Protein AF-A0AAD1WE97-F1 (afdb_monomer_lite)

Organism: Pelobates cultripes (NCBI:txid61616)

Structure (mmCIF, N/CA/C/O backbone):
data_AF-A0AAD1WE97-F1
#
_entry.id   AF-A0AAD1WE97-F1
#
loop_
_atom_site.group_PDB
_atom_site.id
_atom_site.type_symbol
_atom_site.label_atom_id
_atom_site.label_alt_id
_atom_site.label_comp_id
_atom_site.label_asym_id
_atom_site.label_entity_id
_atom_site.label_seq_id
_atom_site.pdbx_PDB_ins_code
_atom_site.Cartn_x
_atom_site.Cartn_y
_atom_site.Cartn_z
_atom_site.occupancy
_atom_site.B_iso_or_equiv
_atom_site.auth_seq_id
_atom_site.auth_comp_id
_atom_site.auth_asym_id
_atom_site.auth_atom_id
_atom_site.pdbx_PDB_model_num
ATOM 1 N N . MET A 1 1 ? -65.352 29.996 22.014 1.00 43.66 1 MET A N 1
ATOM 2 C CA . MET A 1 1 ? -65.719 28.773 22.752 1.00 43.66 1 MET A CA 1
ATOM 3 C C . MET A 1 1 ? -65.104 28.941 24.131 1.00 43.66 1 MET A C 1
ATOM 5 O O . MET A 1 1 ? -63.923 28.679 24.278 1.00 43.66 1 MET A O 1
ATOM 9 N N . SER A 1 2 ? -65.677 29.782 24.990 1.00 39.38 2 SER A N 1
ATOM 10 C CA . SER A 1 2 ? -66.960 29.628 25.704 1.00 39.38 2 SER A CA 1
ATOM 11 C C . SER A 1 2 ? -66.894 28.546 26.770 1.00 39.38 2 SER A C 1
ATOM 13 O O . SER A 1 2 ? -66.614 27.400 26.440 1.00 39.38 2 SER A O 1
ATOM 15 N N . ASP A 1 3 ? -67.242 28.999 27.976 1.00 40.69 3 ASP A N 1
ATOM 16 C CA . ASP A 1 3 ? -67.778 28.274 29.128 1.00 40.69 3 ASP A CA 1
ATOM 17 C C . ASP A 1 3 ? -66.813 27.302 29.822 1.00 40.69 3 ASP A C 1
ATOM 19 O O . ASP A 1 3 ? -66.206 26.441 29.205 1.00 40.69 3 ASP A O 1
ATOM 23 N N . GLY A 1 4 ? -66.556 27.411 31.124 1.00 45.88 4 GLY 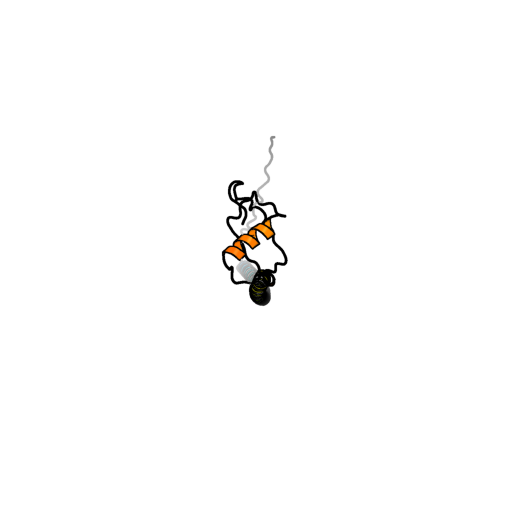A N 1
ATOM 24 C CA . GLY A 1 4 ? -67.475 27.798 32.192 1.00 45.88 4 GLY A CA 1
ATOM 25 C C . GLY A 1 4 ? -67.746 26.560 33.048 1.00 45.88 4 GLY A C 1
ATOM 26 O O . GLY A 1 4 ? -67.881 25.475 32.493 1.00 45.88 4 GLY A O 1
ATOM 27 N N . LEU A 1 5 ? -67.870 26.768 34.367 1.00 45.91 5 LEU A N 1
ATOM 28 C CA . LEU A 1 5 ? -68.197 25.789 35.425 1.00 45.91 5 LEU A CA 1
ATOM 29 C C . LEU A 1 5 ? -66.992 24.982 35.941 1.00 45.91 5 LEU A C 1
ATOM 31 O O . LEU A 1 5 ? -66.163 24.519 35.174 1.00 45.91 5 LEU A O 1
ATOM 35 N N . SER A 1 6 ? -66.836 24.735 37.234 1.00 47.88 6 SER A N 1
ATOM 36 C CA . SER A 1 6 ? -67.571 25.170 38.421 1.00 47.88 6 SER A CA 1
ATOM 37 C C . SER A 1 6 ? -66.743 24.767 39.635 1.00 47.88 6 SER A C 1
ATOM 39 O O . SER A 1 6 ? -65.969 23.812 39.582 1.00 47.88 6 SER A O 1
ATOM 41 N N . ASP A 1 7 ? -66.980 25.482 40.724 1.00 50.06 7 ASP A N 1
ATOM 42 C CA . ASP A 1 7 ? -66.733 25.079 42.101 1.00 50.06 7 ASP A CA 1
ATOM 43 C C . ASP A 1 7 ? -66.796 23.564 42.342 1.00 50.06 7 ASP A C 1
ATOM 45 O O . ASP A 1 7 ? -67.776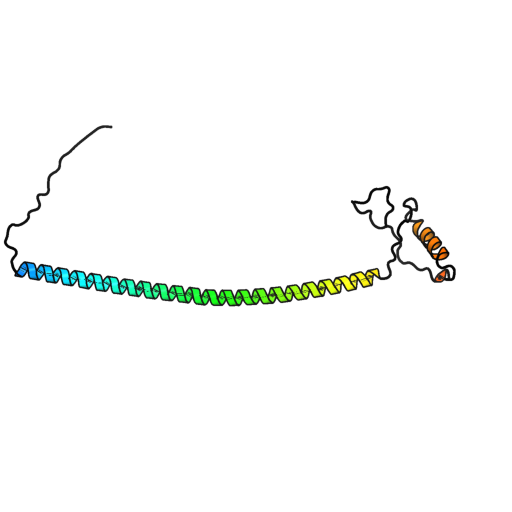 22.912 41.977 1.00 50.06 7 ASP A O 1
ATOM 49 N N . GLN A 1 8 ? -65.795 23.037 43.052 1.00 49.53 8 GLN A N 1
ATOM 50 C CA . GLN A 1 8 ? -66.017 21.986 44.041 1.00 49.53 8 GLN A CA 1
ATOM 51 C C . GLN A 1 8 ? -64.919 22.007 45.114 1.00 49.53 8 GLN A C 1
ATOM 53 O O . GLN A 1 8 ? -63.798 21.542 44.933 1.00 49.53 8 GLN A O 1
ATOM 58 N N . GLU A 1 9 ? -65.291 22.639 46.228 1.00 42.34 9 GLU A N 1
ATOM 59 C CA . GLU A 1 9 ? -65.124 22.147 47.597 1.00 42.34 9 GLU A CA 1
ATOM 60 C C . GLU A 1 9 ? -63.768 21.541 47.990 1.00 42.34 9 GLU A C 1
ATOM 62 O O . GLU A 1 9 ? -63.526 20.339 47.938 1.00 42.34 9 GLU A O 1
ATOM 67 N N . SER A 1 10 ? -62.928 22.408 48.555 1.00 47.22 10 SER A N 1
ATOM 68 C CA . SER A 1 10 ? -62.461 22.314 49.944 1.00 47.22 10 SER A CA 1
ATOM 69 C C . SER A 1 10 ? -62.715 20.974 50.656 1.00 47.22 10 SER A C 1
ATOM 71 O O . SER A 1 10 ? -63.585 20.869 51.524 1.00 47.22 10 SER A O 1
ATOM 73 N N . ALA A 1 11 ? -61.873 19.973 50.393 1.00 42.75 11 ALA A N 1
ATOM 74 C CA . ALA A 1 11 ? -61.662 18.869 51.322 1.00 42.75 11 ALA A CA 1
ATOM 75 C C . ALA A 1 11 ? -60.919 19.414 52.553 1.00 42.75 11 ALA A C 1
ATOM 77 O O . ALA A 1 11 ? -59.693 19.386 52.649 1.00 42.75 11 ALA A O 1
ATOM 78 N N . SER A 1 12 ? -61.703 19.988 53.466 1.00 42.28 12 SER A N 1
ATOM 79 C CA . SER A 1 12 ? -61.302 20.427 54.796 1.00 42.28 12 SER A CA 1
ATOM 80 C C . SER A 1 12 ? -60.527 19.306 55.486 1.00 42.28 12 SER A C 1
ATOM 82 O O . SER A 1 12 ? -61.070 18.251 55.828 1.00 42.28 12 SER A O 1
ATOM 84 N N . SER A 1 13 ? -59.225 19.538 55.635 1.00 43.53 13 SER A N 1
ATOM 85 C CA . SER A 1 13 ? -58.317 18.683 56.377 1.00 43.53 13 SER A CA 1
ATOM 86 C C . SER A 1 13 ? -58.789 18.599 57.826 1.00 43.53 13 SER A C 1
ATOM 88 O O . SER A 1 13 ? -58.697 19.564 58.586 1.00 43.53 13 SER A O 1
ATOM 90 N N . LYS A 1 14 ? -59.313 17.432 58.206 1.00 48.09 14 LYS A N 1
ATOM 91 C CA . LYS A 1 14 ? -59.602 17.069 59.594 1.00 48.09 14 LYS A CA 1
ATOM 92 C C . LYS A 1 14 ? -58.280 16.911 60.350 1.00 48.09 14 LYS A C 1
ATOM 94 O O . LYS A 1 14 ? -57.833 15.793 60.595 1.00 48.09 14 LYS A O 1
ATOM 99 N N . TYR A 1 15 ? -57.652 18.019 60.729 1.00 51.47 15 TYR A N 1
ATOM 100 C CA . TYR A 1 15 ? -56.624 17.991 61.762 1.00 51.47 15 TYR A CA 1
ATOM 101 C C . TYR A 1 15 ? -57.330 17.788 63.103 1.00 51.47 15 TYR A C 1
ATOM 103 O O . TYR A 1 15 ? -57.932 18.691 63.671 1.00 51.47 15 TYR A O 1
ATOM 111 N N . SER A 1 16 ? -57.331 16.533 63.544 1.00 49.00 16 SER A N 1
ATOM 112 C CA . SER A 1 16 ? -57.722 16.115 64.885 1.00 49.00 16 SER A CA 1
ATOM 113 C C . SER A 1 16 ? -56.889 16.889 65.915 1.00 49.00 16 SER A C 1
ATOM 115 O O . SER A 1 16 ? -55.709 16.594 66.079 1.00 49.00 16 SER A O 1
ATOM 117 N N . ASP A 1 17 ? -57.516 17.821 66.633 1.00 54.28 17 ASP A N 1
ATOM 118 C CA . ASP A 1 17 ? -56.940 18.646 67.714 1.00 54.28 17 ASP A CA 1
ATOM 119 C C . ASP A 1 17 ? -56.726 17.851 69.028 1.00 54.28 17 ASP A C 1
ATOM 121 O O . ASP A 1 17 ? -56.774 18.371 70.141 1.00 54.28 17 ASP A O 1
ATOM 125 N N . ALA A 1 18 ? -56.548 16.531 68.909 1.00 59.97 18 ALA A N 1
ATOM 126 C CA . ALA A 1 18 ? -56.241 15.653 70.028 1.00 59.97 18 ALA A CA 1
ATOM 127 C C . ALA A 1 18 ? -54.755 15.805 70.398 1.00 59.97 18 ALA A C 1
ATOM 129 O O . ALA A 1 18 ? -53.907 15.781 69.500 1.00 59.97 18 ALA A O 1
ATOM 130 N N . PRO A 1 19 ? -54.400 15.911 71.694 1.00 69.25 19 PRO A N 1
ATOM 131 C CA . PRO A 1 19 ? -53.009 16.031 72.103 1.00 69.25 19 PRO A CA 1
ATOM 132 C C . PRO A 1 19 ? -52.223 14.813 71.612 1.00 69.25 19 PRO A C 1
ATOM 134 O O . PRO A 1 19 ? -52.575 13.666 71.906 1.00 69.25 19 PRO A O 1
ATOM 137 N N . ILE A 1 20 ? -51.158 15.070 70.851 1.00 71.75 20 ILE A N 1
ATOM 138 C CA . ILE A 1 20 ? -50.211 14.049 70.402 1.00 71.75 20 ILE A CA 1
ATOM 139 C C . ILE A 1 20 ? -49.683 13.352 71.654 1.00 71.75 20 ILE A C 1
ATOM 141 O O . ILE A 1 20 ? -48.953 13.932 72.456 1.00 71.75 20 ILE A O 1
ATOM 145 N N . THR A 1 21 ? -50.084 12.100 71.845 1.00 84.75 21 THR A N 1
ATOM 146 C CA . THR A 1 21 ? -49.596 11.297 72.964 1.00 84.75 21 THR A CA 1
ATOM 147 C C . THR A 1 21 ? -48.158 10.879 72.684 1.00 84.75 21 THR A C 1
ATOM 149 O O . THR A 1 21 ? -47.811 10.569 71.541 1.00 84.75 21 THR A O 1
ATOM 152 N N . GLU A 1 22 ? -47.328 10.810 73.723 1.00 85.00 22 GLU A N 1
ATOM 153 C CA . GLU A 1 22 ? -45.932 10.348 73.653 1.00 85.00 22 GLU A CA 1
ATOM 154 C C . GLU A 1 22 ? -45.798 9.033 72.865 1.00 85.00 22 GLU A C 1
ATOM 156 O O . GLU A 1 22 ? -44.921 8.877 72.017 1.00 85.00 22 GLU A O 1
ATOM 161 N N . ARG A 1 23 ? -46.761 8.123 73.050 1.00 84.50 23 ARG A N 1
ATOM 162 C CA . ARG A 1 23 ? -46.854 6.849 72.329 1.00 84.50 23 ARG A CA 1
ATOM 163 C C . ARG A 1 23 ? -47.030 7.013 70.814 1.00 84.50 23 ARG A C 1
ATOM 165 O O . ARG A 1 23 ? -46.458 6.234 70.056 1.00 84.50 23 ARG A O 1
ATOM 172 N N . SER A 1 24 ? -47.806 8.002 70.364 1.00 86.50 24 SER A N 1
ATOM 173 C CA . SER A 1 24 ? -47.992 8.286 68.933 1.00 86.50 24 SER A CA 1
ATOM 174 C C . SER A 1 24 ? -46.731 8.880 68.300 1.00 86.50 24 SER A C 1
ATOM 176 O O . SER A 1 24 ? -46.357 8.485 67.198 1.00 86.50 24 SER A O 1
ATOM 178 N N . LEU A 1 25 ? -46.019 9.743 69.030 1.00 88.75 25 LEU A N 1
ATOM 179 C CA . LEU A 1 25 ? -44.757 10.329 68.585 1.00 88.75 25 LEU A CA 1
ATOM 180 C C . LEU A 1 25 ? -43.653 9.269 68.491 1.00 88.75 25 LEU A C 1
ATOM 182 O O . LEU A 1 25 ? -42.921 9.218 67.506 1.00 88.75 25 LEU A O 1
ATOM 186 N N . HIS A 1 26 ? -43.591 8.357 69.464 1.00 89.25 26 HIS A N 1
ATOM 187 C CA . HIS A 1 26 ? -42.660 7.231 69.438 1.00 89.25 26 HIS A CA 1
ATOM 188 C C . HIS A 1 26 ? -42.914 6.291 68.251 1.00 89.25 26 HIS A C 1
ATOM 190 O O . HIS A 1 26 ? -41.971 5.835 67.605 1.00 89.25 26 HIS A O 1
ATOM 196 N N . LYS A 1 27 ? -44.190 6.050 67.922 1.00 91.31 27 LYS A N 1
ATOM 197 C CA . LYS A 1 27 ? -44.584 5.256 66.755 1.00 91.31 27 LYS A CA 1
ATOM 198 C C . LYS A 1 27 ? -44.166 5.929 65.443 1.00 91.31 27 LYS A C 1
ATOM 200 O O . LYS A 1 27 ? -43.536 5.278 64.619 1.00 91.31 27 LYS A O 1
ATOM 205 N N . MET A 1 28 ? -44.426 7.230 65.286 1.00 90.94 28 MET A N 1
ATOM 206 C CA . MET A 1 28 ? -44.006 7.988 64.098 1.00 90.94 28 MET A CA 1
ATOM 207 C C . MET A 1 28 ? -42.480 8.008 63.926 1.00 90.94 28 MET A C 1
ATOM 209 O O . MET A 1 28 ? -41.986 7.855 62.813 1.00 90.94 28 MET A O 1
ATOM 213 N N . LEU A 1 29 ? -41.715 8.140 65.017 1.00 92.44 29 LEU A N 1
ATOM 214 C CA . LEU A 1 29 ? -40.249 8.071 64.968 1.00 92.44 29 LEU A CA 1
ATOM 215 C C . LEU A 1 29 ? -39.738 6.672 64.593 1.00 92.44 29 LEU A C 1
ATOM 217 O O . LEU A 1 29 ? -38.761 6.560 63.851 1.00 92.44 29 LEU A O 1
ATOM 221 N N . GLN A 1 30 ? -40.383 5.607 65.079 1.00 93.94 30 GLN A N 1
ATOM 222 C CA . GLN A 1 30 ? -40.058 4.237 64.671 1.00 93.94 30 GLN A CA 1
ATOM 223 C C . GLN A 1 30 ? -40.361 3.993 63.193 1.00 93.94 30 GLN A C 1
ATOM 225 O O . GLN A 1 30 ? -39.524 3.420 62.498 1.00 93.94 30 GLN A O 1
ATOM 230 N N . GLU A 1 31 ? -41.514 4.451 62.708 1.00 94.31 31 GLU A N 1
ATOM 231 C CA . GLU A 1 31 ? -41.898 4.350 61.298 1.00 94.31 31 GLU A CA 1
ATOM 232 C C . GLU A 1 31 ? -40.923 5.129 60.409 1.00 94.31 31 GLU A C 1
ATOM 234 O O . GLU A 1 31 ? -40.394 4.569 59.454 1.00 94.31 31 GLU A O 1
ATOM 239 N N . LEU A 1 32 ? -40.580 6.369 60.773 1.00 94.44 32 LEU A N 1
ATOM 240 C CA . LEU A 1 32 ? -39.597 7.170 60.042 1.00 94.44 32 LEU A CA 1
ATOM 241 C C . LEU A 1 32 ? -38.227 6.483 59.994 1.00 94.44 32 LEU A C 1
ATOM 243 O O . LEU A 1 32 ? -37.602 6.415 58.937 1.00 94.44 32 LEU A O 1
ATOM 247 N N . ARG A 1 33 ? -37.762 5.937 61.124 1.00 95.25 33 ARG A N 1
ATOM 248 C CA . ARG A 1 33 ? -36.493 5.201 61.183 1.00 95.25 33 ARG A CA 1
ATOM 249 C C . ARG A 1 33 ? -36.527 3.953 60.303 1.00 95.25 33 ARG A C 1
ATOM 251 O O . ARG A 1 33 ? -35.531 3.663 59.639 1.00 95.25 33 ARG A O 1
ATOM 258 N N . ALA A 1 34 ? -37.640 3.223 60.295 1.00 95.06 34 ALA A N 1
ATOM 259 C CA . ALA A 1 34 ? -37.816 2.051 59.447 1.00 95.06 34 ALA A CA 1
ATOM 260 C C . ALA A 1 34 ? -37.772 2.431 57.960 1.00 95.06 34 ALA A C 1
ATOM 262 O O . ALA A 1 34 ? -37.021 1.812 57.209 1.00 95.06 34 ALA A O 1
ATOM 263 N N . THR A 1 35 ? -38.477 3.493 57.561 1.00 96.38 35 THR A N 1
ATOM 264 C CA . THR A 1 35 ? -38.473 4.005 56.182 1.00 96.38 35 THR A CA 1
ATOM 265 C C . THR A 1 35 ? -37.080 4.446 55.748 1.00 96.38 35 THR A C 1
ATOM 267 O O . THR A 1 35 ? -36.596 3.989 54.721 1.00 96.38 35 THR A O 1
ATOM 270 N N . ILE A 1 36 ? -36.384 5.246 56.564 1.00 96.19 36 ILE A N 1
ATOM 271 C CA . ILE A 1 36 ? -35.012 5.690 56.268 1.00 96.19 36 ILE A CA 1
ATOM 272 C C . ILE A 1 36 ? -34.074 4.488 56.103 1.00 96.19 36 ILE A C 1
ATOM 274 O O . ILE A 1 36 ? -33.258 4.459 55.187 1.00 96.19 36 ILE A O 1
ATOM 278 N N . THR A 1 37 ? -34.191 3.480 56.971 1.00 96.50 37 THR A N 1
ATOM 279 C CA . THR A 1 37 ? -33.354 2.274 56.884 1.00 96.50 37 THR A CA 1
ATOM 280 C C . THR A 1 37 ? -33.634 1.496 55.598 1.00 96.50 37 THR A C 1
ATOM 282 O O . THR A 1 37 ? -32.692 1.057 54.942 1.00 96.50 37 THR A O 1
ATOM 285 N N . ALA A 1 38 ? -34.905 1.359 55.215 1.00 96.25 38 ALA A N 1
ATOM 286 C CA . ALA A 1 38 ? -35.299 0.696 53.976 1.00 96.25 38 ALA A CA 1
ATOM 287 C C . ALA A 1 38 ? -34.818 1.463 52.731 1.00 96.25 38 ALA A C 1
ATOM 289 O O . ALA A 1 38 ? -34.289 0.855 51.801 1.00 96.25 38 ALA A O 1
ATOM 290 N N . ASP A 1 39 ? -34.927 2.794 52.732 1.00 96.94 39 ASP A N 1
ATOM 291 C CA . ASP A 1 39 ? -34.434 3.638 51.641 1.00 96.94 39 ASP A CA 1
ATOM 292 C C . ASP A 1 39 ? -32.913 3.532 51.492 1.00 96.94 39 ASP A C 1
ATOM 294 O O . ASP A 1 39 ? -32.419 3.368 50.376 1.00 96.94 39 ASP A O 1
ATOM 298 N N . PHE A 1 40 ? -32.164 3.554 52.601 1.00 97.12 40 PHE A N 1
ATOM 299 C CA . PHE A 1 40 ? -30.713 3.357 52.567 1.00 97.12 40 PHE A CA 1
ATOM 300 C C . PHE A 1 40 ? -30.320 1.972 52.054 1.00 97.12 40 PHE A C 1
ATOM 302 O O . PHE A 1 40 ? -29.372 1.874 51.281 1.00 97.12 40 PHE A O 1
ATOM 309 N N . GLN A 1 41 ? -31.039 0.916 52.443 1.00 96.56 41 GLN A N 1
ATOM 310 C CA . GLN A 1 41 ? -30.795 -0.434 51.926 1.00 96.56 41 GLN A CA 1
ATOM 311 C C . GLN A 1 41 ? -31.022 -0.500 50.416 1.00 96.56 41 GLN A C 1
ATOM 313 O O . GLN A 1 41 ? -30.172 -1.016 49.696 1.00 96.56 41 GLN A O 1
ATOM 318 N N . ARG A 1 42 ? -32.114 0.093 49.922 1.00 97.25 42 ARG A N 1
ATOM 319 C CA . ARG A 1 42 ? -32.393 0.150 48.483 1.00 97.25 42 ARG A CA 1
ATOM 320 C C . ARG A 1 42 ? -31.310 0.917 47.724 1.00 97.25 42 ARG A C 1
ATOM 322 O O . ARG A 1 42 ? -30.844 0.446 46.693 1.00 97.25 42 ARG A O 1
ATOM 329 N N . ILE A 1 43 ? -30.883 2.069 48.245 1.00 97.38 43 ILE A N 1
ATOM 330 C CA . ILE A 1 43 ? -29.806 2.860 47.636 1.00 97.38 43 ILE A CA 1
ATOM 331 C C . ILE A 1 43 ? -28.493 2.068 47.619 1.00 97.38 43 ILE A C 1
ATOM 333 O O . ILE A 1 43 ? -27.809 2.075 46.601 1.00 97.38 43 ILE A O 1
ATOM 337 N N . ASP A 1 44 ? -28.140 1.373 48.705 1.00 97.50 44 ASP A N 1
ATOM 338 C CA . ASP A 1 44 ? -26.923 0.550 48.758 1.00 97.50 44 ASP A CA 1
ATOM 339 C C . ASP A 1 44 ? -26.969 -0.585 47.725 1.00 97.50 44 ASP A C 1
ATOM 341 O O . ASP A 1 44 ? -25.995 -0.824 47.011 1.00 97.50 44 ASP A O 1
ATOM 345 N N . GLU A 1 45 ? -28.115 -1.253 47.582 1.00 97.81 45 GLU A N 1
ATOM 346 C CA . GLU A 1 45 ? -28.312 -2.287 46.565 1.00 97.81 45 GLU A CA 1
ATOM 347 C C . GLU A 1 45 ? -28.192 -1.738 45.140 1.00 97.81 45 GLU A C 1
ATOM 349 O O . GLU A 1 45 ? -27.531 -2.353 44.299 1.00 97.81 45 GLU A O 1
ATOM 354 N N . ASP A 1 46 ? -28.803 -0.589 44.861 1.00 97.94 46 ASP A N 1
ATOM 355 C CA . ASP A 1 46 ? -28.762 0.029 43.537 1.00 97.94 46 ASP A CA 1
ATOM 356 C C . ASP A 1 46 ? -27.352 0.529 43.198 1.00 97.94 46 ASP A C 1
ATOM 358 O O . ASP A 1 46 ? -26.857 0.275 42.100 1.00 97.94 46 ASP A O 1
ATOM 362 N N . LEU A 1 47 ? -26.645 1.135 44.158 1.00 97.88 47 LEU A N 1
ATOM 363 C CA . LEU A 1 47 ? -25.248 1.539 43.983 1.00 97.88 47 LEU A CA 1
ATOM 364 C C . LEU A 1 47 ? -24.340 0.339 43.721 1.00 97.88 47 LEU A C 1
ATOM 366 O O . LEU A 1 47 ? -23.491 0.404 42.835 1.00 97.88 47 LEU A O 1
ATOM 370 N N . ARG A 1 48 ? -24.520 -0.773 44.442 1.00 97.81 48 ARG A N 1
ATOM 371 C CA . ARG A 1 48 ? -23.752 -2.001 44.188 1.00 97.81 48 ARG A CA 1
ATOM 372 C C . ARG A 1 48 ? -23.991 -2.527 42.779 1.00 97.81 48 ARG A C 1
ATOM 374 O O . ARG A 1 48 ? -23.024 -2.863 42.103 1.00 97.81 48 ARG A O 1
ATOM 381 N N . LYS A 1 49 ? -25.247 -2.560 42.322 1.00 98.12 49 LYS A N 1
ATOM 382 C CA . LYS A 1 49 ? -25.589 -2.992 40.956 1.00 98.12 49 LYS A CA 1
ATOM 383 C C . LYS A 1 49 ? -24.937 -2.099 39.906 1.00 98.12 49 LYS A C 1
ATOM 385 O O . LYS A 1 49 ? -24.346 -2.620 38.963 1.00 98.12 49 LYS A O 1
ATOM 390 N N . GLU A 1 50 ? -25.007 -0.781 40.076 1.00 98.19 50 GLU A N 1
ATOM 391 C CA . GLU A 1 50 ? -24.381 0.169 39.152 1.00 98.19 50 GLU A CA 1
ATOM 392 C C . GLU A 1 50 ? -22.854 0.040 39.150 1.00 98.19 50 GLU A C 1
ATOM 394 O O . GLU A 1 50 ? -22.245 0.016 38.084 1.00 98.19 50 GLU A O 1
ATOM 399 N N . ILE A 1 51 ? -22.224 -0.132 40.317 1.00 98.25 51 ILE A N 1
ATOM 400 C CA . ILE A 1 51 ? -20.777 -0.367 40.418 1.00 98.25 51 ILE A CA 1
ATOM 401 C C . ILE A 1 51 ? -20.383 -1.649 39.678 1.00 98.25 51 ILE A C 1
ATOM 403 O O . ILE A 1 51 ? -19.423 -1.631 38.908 1.00 98.25 51 ILE A O 1
ATOM 407 N N . THR A 1 52 ? -21.119 -2.748 39.865 1.00 98.25 52 THR A N 1
ATOM 408 C CA . THR A 1 52 ? -20.850 -4.004 39.148 1.00 98.25 52 THR A CA 1
ATOM 409 C C . THR A 1 52 ? -21.033 -3.834 37.640 1.00 98.25 52 THR A C 1
ATOM 411 O O . THR A 1 52 ? -20.148 -4.210 36.881 1.00 98.25 52 THR A O 1
ATOM 414 N N . ASN A 1 53 ? -22.114 -3.185 37.201 1.00 98.38 53 ASN A N 1
ATOM 415 C CA . ASN A 1 53 ? -22.372 -2.912 35.786 1.00 98.38 53 ASN A CA 1
ATOM 416 C C . ASN A 1 53 ? -21.259 -2.057 35.151 1.00 98.38 53 ASN A C 1
ATOM 418 O O . ASN A 1 53 ? -20.768 -2.360 34.063 1.00 98.38 53 ASN A O 1
ATOM 422 N N . ILE A 1 54 ? -20.814 -1.004 35.842 1.00 98.25 54 ILE A N 1
ATOM 423 C CA . ILE A 1 54 ? -19.685 -0.179 35.397 1.00 98.25 54 ILE A CA 1
ATOM 424 C C . ILE A 1 54 ? -18.407 -1.019 35.317 1.00 98.25 54 ILE A C 1
ATOM 426 O O . ILE A 1 54 ? -17.671 -0.887 34.337 1.00 98.25 54 ILE A O 1
ATOM 430 N N . GLY A 1 55 ? -18.162 -1.894 36.295 1.00 98.56 55 GLY A N 1
ATOM 431 C CA . GLY A 1 55 ? -17.044 -2.838 36.286 1.00 98.56 55 GLY A CA 1
ATOM 432 C C . GLY A 1 55 ? -17.056 -3.726 35.042 1.00 98.56 55 GLY A C 1
ATOM 433 O O . GLY A 1 55 ? -16.096 -3.712 34.274 1.00 98.56 55 GLY A O 1
ATOM 434 N N . ASP A 1 56 ? -18.179 -4.391 34.773 1.00 98.44 56 ASP A N 1
ATOM 435 C CA . ASP A 1 56 ? -18.342 -5.284 33.621 1.00 98.44 56 ASP A CA 1
ATOM 436 C C . ASP A 1 56 ? -18.151 -4.547 32.288 1.00 98.44 56 ASP A C 1
ATOM 438 O O . ASP A 1 56 ? -17.457 -5.021 31.384 1.00 98.44 56 ASP A O 1
ATOM 442 N N . ARG A 1 57 ? -18.731 -3.346 32.161 1.00 98.38 57 ARG A N 1
ATOM 443 C CA . ARG A 1 57 ? -18.572 -2.504 30.966 1.00 98.38 57 ARG A CA 1
ATOM 444 C C . ARG A 1 57 ? -17.131 -2.050 30.774 1.00 98.38 57 ARG A C 1
ATOM 446 O O . ARG A 1 57 ? -16.670 -1.999 29.636 1.00 98.38 57 ARG A O 1
ATOM 453 N N . THR A 1 58 ? -16.440 -1.718 31.861 1.00 98.56 58 THR A N 1
ATOM 454 C CA . THR A 1 58 ? -15.036 -1.292 31.824 1.00 98.56 58 THR A CA 1
ATOM 455 C C . THR A 1 58 ? -14.154 -2.446 31.369 1.00 98.56 58 THR A C 1
ATOM 457 O O . THR A 1 58 ? -13.449 -2.297 30.376 1.00 98.56 58 THR A O 1
ATOM 460 N N . SER A 1 59 ? -14.299 -3.629 31.974 1.00 98.38 59 SER A N 1
ATOM 461 C CA . SER A 1 59 ? -13.560 -4.827 31.560 1.00 98.38 59 SER A CA 1
ATOM 462 C C . SER A 1 59 ? -13.851 -5.226 30.111 1.00 98.38 59 SER A C 1
ATOM 464 O O . SER A 1 59 ? -12.949 -5.627 29.378 1.00 98.38 59 SER A O 1
ATOM 466 N N . HIS A 1 60 ? -15.096 -5.079 29.645 1.00 98.38 60 HIS A N 1
ATOM 467 C CA . HIS A 1 60 ? -15.424 -5.327 28.240 1.00 98.38 60 HIS A CA 1
ATOM 468 C C . HIS A 1 60 ? -14.707 -4.356 27.290 1.00 98.38 60 HIS A C 1
ATOM 470 O O . HIS A 1 60 ? -14.199 -4.774 26.247 1.00 98.38 60 HIS A O 1
ATOM 476 N N . LEU A 1 61 ? -14.664 -3.066 27.635 1.00 98.25 61 LEU A N 1
ATOM 477 C CA . LEU A 1 61 ? -13.976 -2.053 26.834 1.00 98.25 61 LEU A CA 1
ATOM 478 C C . LEU A 1 61 ? -12.461 -2.256 26.827 1.00 98.25 61 LEU A C 1
ATOM 480 O O . LEU A 1 61 ? -11.848 -2.090 25.775 1.00 98.25 61 LEU A O 1
ATOM 484 N N . GLU A 1 62 ? -11.874 -2.644 27.956 1.00 98.50 62 GLU A 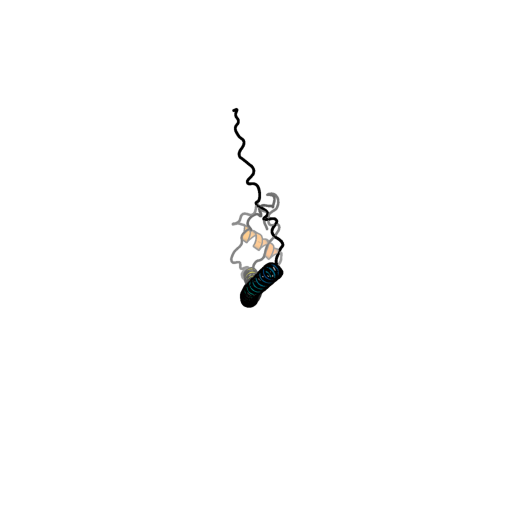N 1
ATOM 485 C CA . GLU A 1 62 ? -10.447 -2.960 28.068 1.00 98.50 62 GLU A CA 1
ATOM 486 C C . GLU A 1 62 ? -10.072 -4.120 27.141 1.00 98.50 62 GLU A C 1
ATOM 488 O O . GLU A 1 62 ? -9.229 -3.945 26.261 1.00 98.50 62 GLU A O 1
ATOM 493 N N . ASN A 1 63 ? -10.789 -5.245 27.225 1.00 98.44 63 ASN A N 1
ATOM 494 C CA . ASN A 1 63 ? -10.563 -6.400 26.349 1.00 98.44 63 ASN A CA 1
ATOM 495 C C . ASN A 1 63 ? -10.687 -6.024 24.866 1.00 98.44 63 ASN A C 1
ATOM 497 O O . ASN A 1 63 ? -9.850 -6.378 24.037 1.00 98.44 63 ASN A O 1
ATOM 501 N N . LYS A 1 64 ? -11.715 -5.243 24.519 1.00 98.31 64 LYS A N 1
ATOM 502 C CA . LYS A 1 64 ? -11.925 -4.806 23.137 1.00 98.31 64 LYS A CA 1
ATOM 503 C C . LYS A 1 64 ? -10.838 -3.845 22.659 1.00 98.31 64 LYS A C 1
ATOM 505 O O . LYS A 1 64 ? -10.481 -3.856 21.482 1.00 98.31 64 LYS A O 1
ATOM 510 N N . SER A 1 65 ? -10.305 -3.018 23.553 1.00 98.38 65 SER A N 1
ATOM 511 C CA . SER A 1 65 ? -9.166 -2.152 23.257 1.00 98.38 65 SER A CA 1
ATOM 512 C C . SER A 1 65 ? -7.904 -2.971 22.986 1.00 98.38 65 SER A C 1
ATOM 514 O O . SER A 1 65 ? -7.167 -2.647 22.056 1.00 98.38 65 SER A O 1
ATOM 516 N N . GLU A 1 66 ? -7.657 -4.037 23.748 1.00 98.38 66 GLU A N 1
ATOM 517 C CA . GLU A 1 66 ? -6.524 -4.941 23.518 1.00 98.38 66 GLU A CA 1
ATOM 518 C C . GLU A 1 66 ? -6.627 -5.649 22.161 1.00 98.38 66 GLU A C 1
ATOM 520 O O . GLU A 1 66 ? -5.664 -5.648 21.389 1.00 98.38 66 GLU A O 1
ATOM 525 N N . GLU A 1 67 ? -7.809 -6.171 21.822 1.00 98.38 67 GLU A N 1
ATOM 526 C CA . GLU A 1 67 ? -8.079 -6.785 20.515 1.00 98.38 67 GLU A CA 1
ATOM 527 C C . GLU A 1 67 ? -7.838 -5.803 19.359 1.00 98.38 67 GLU A C 1
ATOM 529 O O . GLU A 1 67 ? -7.190 -6.146 18.365 1.00 98.38 67 GLU A O 1
ATOM 534 N N . LEU A 1 68 ? -8.318 -4.561 19.492 1.00 98.38 68 LEU A N 1
ATOM 535 C CA . LEU A 1 68 ? -8.112 -3.518 18.487 1.00 98.38 68 LEU A CA 1
ATOM 536 C C . LEU A 1 68 ? -6.635 -3.152 18.334 1.00 98.38 68 LEU A C 1
ATOM 538 O O . LEU A 1 68 ? -6.167 -2.999 17.206 1.00 98.38 68 LEU A O 1
ATOM 542 N N . CYS A 1 69 ? -5.890 -3.043 19.435 1.00 98.38 69 CYS A N 1
ATOM 543 C CA . CYS A 1 69 ? -4.450 -2.798 19.399 1.00 98.38 69 CYS A CA 1
ATOM 544 C C . CYS A 1 69 ? -3.701 -3.931 18.684 1.00 98.38 69 CYS A C 1
ATOM 546 O O . CYS A 1 69 ? -2.837 -3.665 17.846 1.00 98.38 69 CYS A O 1
ATOM 548 N N . ALA A 1 70 ? -4.052 -5.188 18.965 1.00 98.19 70 ALA A N 1
ATOM 549 C CA . ALA A 1 70 ? -3.453 -6.344 18.305 1.00 98.19 70 ALA A CA 1
ATOM 550 C C . ALA A 1 70 ? -3.737 -6.345 16.793 1.00 98.19 70 ALA A C 1
ATOM 552 O O . ALA A 1 70 ? -2.807 -6.441 15.989 1.00 98.19 70 ALA A O 1
ATOM 553 N N . ALA A 1 71 ? -5.001 -6.154 16.400 1.00 98.25 71 ALA A N 1
ATOM 554 C CA . ALA A 1 71 ? -5.399 -6.084 14.996 1.00 98.25 71 ALA A CA 1
ATOM 555 C C . ALA A 1 71 ? -4.734 -4.907 14.264 1.00 98.25 71 ALA A C 1
ATOM 557 O O . ALA A 1 71 ? -4.272 -5.049 13.130 1.00 98.25 71 ALA A O 1
ATOM 558 N N . HIS A 1 72 ? -4.640 -3.746 14.916 1.00 98.44 72 HIS A N 1
ATOM 559 C CA . HIS A 1 72 ? -3.965 -2.575 14.367 1.00 98.44 72 HIS A CA 1
ATOM 560 C C . HIS A 1 72 ? -2.485 -2.860 14.085 1.00 98.44 72 HIS A C 1
ATOM 562 O O . HIS A 1 72 ? -2.003 -2.570 12.990 1.00 98.44 72 HIS A O 1
ATOM 568 N N . ASN A 1 73 ? -1.769 -3.465 15.036 1.00 98.38 73 ASN A N 1
ATOM 569 C CA . ASN A 1 73 ? -0.355 -3.802 14.861 1.00 98.38 73 ASN A CA 1
ATOM 570 C C . ASN A 1 73 ? -0.146 -4.788 13.704 1.00 98.38 73 ASN A C 1
ATOM 572 O O . ASN A 1 73 ? 0.748 -4.591 12.883 1.00 98.38 73 ASN A O 1
ATOM 576 N N . GLU A 1 74 ? -1.022 -5.786 13.566 1.00 98.44 74 GLU A N 1
ATOM 577 C CA . GLU A 1 74 ? -0.968 -6.727 12.444 1.00 98.44 74 GLU A CA 1
ATOM 578 C C . GLU A 1 74 ? -1.150 -6.026 11.086 1.00 98.44 74 GLU A C 1
ATOM 580 O O . GLU A 1 74 ? -0.442 -6.322 10.117 1.00 98.44 74 GLU A O 1
ATOM 585 N N . VAL A 1 75 ? -2.084 -5.073 11.001 1.00 98.38 75 VAL A N 1
ATOM 586 C CA . VAL A 1 75 ? -2.309 -4.280 9.784 1.00 98.38 75 VAL A CA 1
ATOM 587 C C . VAL A 1 75 ? -1.095 -3.411 9.461 1.00 98.38 75 VAL A C 1
ATOM 589 O O . VAL A 1 75 ? -0.674 -3.371 8.303 1.00 98.38 75 VAL A O 1
ATOM 592 N N . VAL A 1 76 ? -0.506 -2.750 10.460 1.00 98.50 76 VAL A N 1
ATOM 593 C CA . VAL A 1 76 ? 0.700 -1.927 10.285 1.00 98.50 76 VAL A CA 1
ATOM 594 C C . VAL A 1 76 ? 1.861 -2.764 9.744 1.00 98.50 76 VAL A C 1
ATOM 596 O O . VAL A 1 76 ? 2.506 -2.362 8.772 1.00 98.50 76 VAL A O 1
ATOM 599 N N . ASP A 1 77 ? 2.084 -3.956 10.298 1.00 98.38 77 ASP A N 1
ATOM 600 C CA . ASP A 1 77 ? 3.142 -4.861 9.844 1.00 98.38 77 ASP A CA 1
ATOM 601 C C . ASP A 1 77 ? 2.922 -5.335 8.404 1.00 98.38 77 ASP A C 1
ATOM 603 O O . ASP A 1 77 ? 3.857 -5.359 7.595 1.00 98.38 77 ASP A O 1
ATOM 607 N N . LYS A 1 78 ? 1.680 -5.683 8.048 1.00 98.25 78 LYS A N 1
ATOM 608 C CA . LYS A 1 78 ? 1.312 -6.054 6.673 1.00 98.25 78 LYS A CA 1
ATOM 609 C C . LYS A 1 78 ? 1.543 -4.902 5.698 1.00 98.25 78 LYS A C 1
ATOM 611 O O . LYS A 1 78 ? 2.088 -5.118 4.617 1.00 98.25 78 LYS A O 1
ATOM 616 N N . LEU A 1 79 ? 1.169 -3.682 6.080 1.00 98.44 79 LEU A N 1
ATOM 617 C CA . LEU A 1 79 ? 1.338 -2.492 5.248 1.00 98.44 79 LEU A CA 1
ATOM 618 C C . LEU A 1 79 ? 2.823 -2.193 5.015 1.00 98.44 79 LEU A C 1
ATOM 620 O O . LEU A 1 79 ? 3.226 -1.921 3.883 1.00 98.44 79 LEU A O 1
ATOM 624 N N . LYS A 1 80 ? 3.652 -2.323 6.055 1.00 98.38 80 LYS A N 1
ATOM 625 C CA . LYS A 1 80 ? 5.103 -2.159 5.944 1.00 98.38 80 LYS A CA 1
ATOM 626 C C . LYS A 1 80 ? 5.710 -3.155 4.951 1.00 98.38 80 LYS A C 1
ATOM 628 O O . LYS A 1 80 ? 6.392 -2.728 4.020 1.00 98.38 80 LYS A O 1
ATOM 633 N N . LYS A 1 81 ? 5.388 -4.448 5.083 1.00 98.31 81 LYS A N 1
ATOM 634 C CA . LYS A 1 81 ? 5.852 -5.498 4.156 1.00 98.31 81 LYS A CA 1
ATOM 635 C C . LYS A 1 81 ? 5.424 -5.221 2.715 1.00 98.31 81 LYS A C 1
ATOM 637 O O . LYS A 1 81 ? 6.251 -5.255 1.810 1.00 98.31 81 LYS A O 1
ATOM 642 N N . LEU A 1 82 ? 4.156 -4.863 2.505 1.00 98.44 82 LEU A N 1
ATOM 643 C CA . LEU A 1 82 ? 3.647 -4.511 1.176 1.00 98.44 82 LEU A CA 1
ATOM 644 C C . LEU A 1 82 ? 4.365 -3.297 0.579 1.00 98.44 82 LEU A C 1
ATOM 646 O O . LEU A 1 82 ? 4.626 -3.268 -0.624 1.00 98.44 82 LEU A O 1
ATOM 650 N N . SER A 1 83 ? 4.701 -2.289 1.390 1.00 98.44 83 SER A N 1
ATOM 651 C CA . SER A 1 83 ? 5.459 -1.137 0.897 1.00 98.44 83 SER A CA 1
ATOM 652 C C . SER A 1 83 ? 6.864 -1.535 0.452 1.00 98.44 83 SER A C 1
ATOM 654 O O . SER A 1 83 ? 7.286 -1.116 -0.626 1.00 98.44 83 SER A O 1
ATOM 656 N N . GLU A 1 84 ? 7.558 -2.357 1.241 1.00 98.44 84 GLU A N 1
ATOM 657 C CA . GLU A 1 84 ? 8.896 -2.867 0.921 1.00 98.44 84 GLU A CA 1
ATOM 658 C C . GLU A 1 84 ? 8.882 -3.705 -0.369 1.00 98.44 84 GLU A C 1
ATOM 660 O O . GLU A 1 84 ? 9.700 -3.489 -1.266 1.00 98.44 84 GLU A O 1
ATOM 665 N N . GLU A 1 85 ? 7.906 -4.605 -0.520 1.00 98.38 85 GLU A N 1
ATOM 666 C CA . GLU A 1 85 ? 7.720 -5.403 -1.738 1.00 98.38 85 GLU A CA 1
ATOM 667 C C . GLU A 1 85 ? 7.444 -4.527 -2.962 1.00 98.38 85 GLU A C 1
ATOM 669 O O . GLU A 1 85 ? 8.046 -4.718 -4.021 1.00 98.38 85 GLU A O 1
ATOM 674 N N . LYS A 1 86 ? 6.571 -3.526 -2.816 1.00 98.50 86 LYS A N 1
ATOM 675 C CA . LYS A 1 86 ? 6.254 -2.558 -3.869 1.00 98.50 86 LYS A CA 1
ATOM 676 C C . LYS A 1 86 ? 7.501 -1.781 -4.299 1.00 98.50 86 LYS A C 1
ATOM 678 O O . LYS A 1 86 ? 7.698 -1.579 -5.497 1.00 98.50 86 LYS A O 1
ATOM 683 N N . ASP A 1 87 ? 8.347 -1.349 -3.366 1.00 98.44 87 ASP A N 1
ATOM 684 C CA . ASP A 1 87 ? 9.581 -0.625 -3.696 1.00 98.44 87 ASP A CA 1
ATOM 685 C C . ASP A 1 87 ? 10.604 -1.540 -4.387 1.00 98.44 87 ASP A C 1
ATOM 687 O O . ASP A 1 87 ? 11.172 -1.170 -5.417 1.00 98.44 87 ASP A O 1
ATOM 691 N N . MET A 1 88 ? 10.748 -2.780 -3.918 1.00 98.38 88 MET A N 1
ATOM 692 C CA . MET A 1 88 ? 11.593 -3.790 -4.558 1.00 98.38 88 MET A CA 1
ATOM 693 C C . MET A 1 88 ? 11.134 -4.112 -5.990 1.00 98.38 88 MET A C 1
ATOM 695 O O . MET A 1 88 ? 11.956 -4.175 -6.908 1.00 98.38 88 MET A O 1
ATOM 699 N N . LEU A 1 89 ? 9.825 -4.260 -6.212 1.00 98.38 89 LEU A N 1
ATOM 700 C CA . LEU A 1 89 ? 9.261 -4.486 -7.544 1.00 98.38 89 LEU A CA 1
ATOM 701 C C . LEU A 1 89 ? 9.486 -3.292 -8.470 1.00 98.38 89 LEU A C 1
ATOM 703 O O . LEU A 1 89 ? 9.851 -3.490 -9.627 1.00 98.38 89 LEU A O 1
ATOM 707 N N . LYS A 1 90 ? 9.332 -2.060 -7.971 1.00 98.38 90 LYS A N 1
ATOM 708 C CA . LYS A 1 90 ? 9.637 -0.850 -8.747 1.00 98.38 90 LYS A CA 1
ATOM 709 C C . LYS A 1 90 ? 11.098 -0.809 -9.185 1.00 98.38 90 LYS A C 1
ATOM 711 O O . LYS A 1 90 ? 11.364 -0.517 -10.346 1.00 98.38 90 LYS A O 1
ATOM 716 N N . MET A 1 91 ? 12.030 -1.143 -8.292 1.00 98.00 91 MET A N 1
ATOM 717 C CA . MET A 1 91 ? 13.456 -1.199 -8.632 1.00 98.00 91 MET A CA 1
ATOM 718 C C . MET A 1 91 ? 13.752 -2.266 -9.689 1.00 98.00 91 MET A C 1
ATOM 720 O O . MET A 1 91 ? 14.472 -1.997 -10.648 1.00 98.00 91 MET A O 1
ATOM 724 N N . LYS A 1 92 ? 13.171 -3.464 -9.551 1.00 98.06 92 LYS A N 1
ATOM 725 C CA . LYS A 1 92 ? 13.324 -4.531 -10.551 1.00 98.06 92 LYS A CA 1
ATOM 726 C C . LYS A 1 92 ? 12.747 -4.133 -11.904 1.00 98.06 92 LYS A C 1
ATOM 728 O O . LYS A 1 92 ? 13.365 -4.406 -12.926 1.00 98.06 92 LYS A O 1
ATOM 733 N N . LEU A 1 93 ? 11.579 -3.495 -11.914 1.00 98.12 93 LEU A N 1
ATOM 734 C CA . LEU A 1 93 ? 10.944 -3.035 -13.142 1.00 98.12 93 LEU A CA 1
ATOM 735 C C . LEU A 1 93 ? 11.799 -1.970 -13.834 1.00 98.12 93 LEU A C 1
ATOM 737 O O . LEU A 1 93 ? 12.027 -2.088 -15.032 1.00 98.12 93 LEU A O 1
ATOM 741 N N . ALA A 1 94 ? 12.345 -1.011 -13.084 1.00 96.81 94 ALA A N 1
ATOM 742 C CA . ALA A 1 94 ? 13.267 -0.015 -13.625 1.00 96.81 94 ALA A CA 1
ATOM 743 C C . ALA A 1 94 ? 14.519 -0.660 -14.253 1.00 96.81 94 ALA A C 1
ATOM 745 O O . ALA A 1 94 ? 14.859 -0.343 -15.387 1.00 96.81 94 ALA A O 1
ATOM 746 N N . ASP A 1 95 ? 15.160 -1.625 -13.580 1.00 97.50 95 ASP A N 1
ATOM 747 C CA . ASP A 1 95 ? 16.325 -2.332 -14.141 1.00 97.50 95 ASP A CA 1
ATOM 748 C C . ASP A 1 95 ? 15.966 -3.139 -15.401 1.00 97.50 95 ASP A C 1
ATOM 750 O O . ASP A 1 95 ? 16.725 -3.153 -16.371 1.00 97.50 95 ASP A O 1
ATOM 754 N N . LEU A 1 96 ? 14.798 -3.787 -15.431 1.00 97.12 96 LEU A N 1
ATOM 755 C CA . LEU A 1 96 ? 14.330 -4.503 -16.621 1.00 97.12 96 LEU A CA 1
ATOM 756 C C . LEU A 1 96 ? 14.029 -3.554 -17.787 1.00 97.12 96 LEU A C 1
ATOM 758 O O . LEU A 1 96 ? 14.395 -3.858 -18.925 1.00 97.12 96 LEU A O 1
ATOM 762 N N . GLU A 1 97 ? 13.396 -2.411 -17.524 1.00 96.25 97 GLU A N 1
ATOM 763 C CA . GLU A 1 97 ? 13.146 -1.384 -18.537 1.00 96.25 97 GLU A CA 1
ATOM 764 C C . GLU A 1 97 ? 14.451 -0.804 -19.083 1.00 96.25 97 GLU A C 1
ATOM 766 O O . GLU A 1 97 ? 14.604 -0.691 -20.303 1.00 96.25 97 GLU A O 1
ATOM 771 N N . ASP A 1 98 ? 15.411 -0.507 -18.208 1.00 95.44 98 ASP A N 1
ATOM 772 C CA . ASP A 1 98 ? 16.730 -0.026 -18.605 1.00 95.44 98 ASP A CA 1
ATOM 773 C C . ASP A 1 98 ? 17.440 -1.070 -19.463 1.00 95.44 98 ASP A C 1
ATOM 775 O O . ASP A 1 98 ? 17.882 -0.752 -20.565 1.00 95.44 98 ASP A O 1
ATOM 779 N N . ARG A 1 99 ? 17.492 -2.338 -19.031 1.00 94.44 99 ARG A N 1
ATOM 780 C CA . ARG A 1 99 ? 18.088 -3.437 -19.814 1.00 94.44 99 ARG A CA 1
ATOM 781 C C . ARG A 1 99 ? 17.448 -3.590 -21.185 1.00 94.44 99 ARG A C 1
ATOM 783 O O . ARG A 1 99 ? 18.173 -3.738 -22.163 1.00 94.44 99 ARG A O 1
ATOM 790 N N . SER A 1 100 ? 16.122 -3.513 -21.251 1.00 93.75 100 SER A N 1
ATOM 791 C CA . SER A 1 100 ? 15.362 -3.581 -22.501 1.00 93.75 100 SER A CA 1
ATOM 792 C C . SER A 1 100 ? 15.694 -2.419 -23.447 1.00 93.75 100 SER A C 1
ATOM 794 O O . SER A 1 100 ? 15.710 -2.585 -24.664 1.00 93.75 100 SER A O 1
ATOM 796 N N . ARG A 1 101 ? 16.021 -1.239 -22.905 1.00 92.88 101 ARG A N 1
ATOM 797 C CA . ARG A 1 101 ? 16.316 -0.025 -23.683 1.00 92.88 101 ARG A CA 1
ATOM 798 C C . ARG A 1 101 ? 17.804 0.251 -23.901 1.00 92.88 101 ARG A C 1
ATOM 800 O O . ARG A 1 101 ? 18.113 1.181 -24.638 1.00 92.88 101 ARG A O 1
ATOM 807 N N . ARG A 1 102 ? 18.726 -0.532 -23.324 1.00 94.00 102 ARG A N 1
ATOM 808 C CA . ARG A 1 102 ? 20.189 -0.307 -23.407 1.00 94.00 102 ARG A CA 1
ATOM 809 C C . ARG A 1 102 ? 20.729 -0.196 -24.830 1.00 94.00 102 ARG A C 1
ATOM 811 O O . ARG A 1 102 ? 21.705 0.510 -25.048 1.00 94.00 102 ARG A O 1
ATOM 818 N N . GLN A 1 103 ? 20.121 -0.902 -25.777 1.00 92.50 103 GLN A N 1
ATOM 819 C CA . GLN A 1 103 ? 20.541 -0.900 -27.181 1.00 92.50 103 GLN A CA 1
ATOM 820 C C . GLN A 1 103 ? 19.773 0.122 -28.033 1.00 92.50 103 GLN A C 1
ATOM 822 O O . GLN A 1 103 ? 20.052 0.268 -29.220 1.00 92.50 103 GLN A O 1
ATOM 827 N N . ASN A 1 104 ? 18.826 0.855 -27.442 1.00 92.94 104 ASN A N 1
ATOM 828 C CA . ASN A 1 104 ? 18.030 1.837 -28.161 1.00 92.94 104 ASN A CA 1
ATOM 829 C C . ASN A 1 104 ? 18.765 3.178 -28.189 1.00 92.94 104 ASN A C 1
ATOM 831 O O . ASN A 1 104 ? 18.962 3.818 -27.157 1.00 92.94 104 ASN A O 1
ATOM 835 N N . VAL A 1 105 ? 19.104 3.636 -29.391 1.00 91.38 105 VAL A N 1
ATOM 836 C CA . VAL A 1 105 ? 19.668 4.969 -29.628 1.00 91.38 105 VAL A CA 1
ATOM 837 C C . VAL A 1 105 ? 18.560 5.896 -30.122 1.00 91.38 105 VAL A C 1
ATOM 839 O O . VAL A 1 105 ? 17.769 5.518 -30.984 1.00 91.38 105 VAL A O 1
ATOM 842 N N . ARG A 1 106 ? 18.490 7.115 -29.573 1.00 92.56 106 ARG A N 1
ATOM 843 C CA . ARG A 1 106 ? 17.549 8.155 -30.018 1.00 92.56 106 ARG A CA 1
ATOM 844 C C . ARG A 1 106 ? 18.279 9.207 -30.838 1.00 92.56 106 ARG A C 1
ATOM 846 O O . ARG A 1 106 ? 19.259 9.779 -30.365 1.00 92.56 106 ARG A O 1
ATOM 853 N N . PHE A 1 107 ? 17.769 9.480 -32.034 1.00 90.88 107 PHE A N 1
ATOM 854 C CA . PHE A 1 107 ? 18.307 10.488 -32.941 1.00 90.88 107 PHE A CA 1
ATOM 855 C C . PHE A 1 107 ? 17.377 11.696 -32.957 1.00 90.88 107 PHE A C 1
ATOM 857 O O . PHE A 1 107 ? 16.255 11.608 -33.441 1.00 90.88 107 PHE A O 1
ATOM 864 N N . ARG A 1 108 ? 17.849 12.831 -32.435 1.00 90.38 108 ARG A N 1
ATOM 865 C CA . ARG A 1 108 ? 17.079 14.081 -32.408 1.00 90.38 108 ARG A CA 1
ATOM 866 C C . ARG A 1 108 ? 17.395 14.966 -33.605 1.00 90.38 108 ARG A C 1
ATOM 868 O O . ARG A 1 108 ? 18.509 14.940 -34.119 1.00 90.38 108 ARG A O 1
ATOM 875 N N . GLY A 1 109 ? 16.426 15.796 -33.994 1.00 88.62 109 GLY A N 1
ATOM 876 C CA . GLY A 1 109 ? 16.595 16.780 -35.070 1.00 88.62 109 GLY A CA 1
ATOM 877 C C . GLY A 1 109 ? 16.523 16.187 -36.477 1.00 88.62 109 GLY A C 1
ATOM 878 O O . GLY A 1 109 ? 16.958 16.829 -37.426 1.00 88.62 109 GLY A O 1
ATOM 879 N N . ILE A 1 110 ? 15.980 14.974 -36.620 1.00 90.38 110 ILE A N 1
ATOM 880 C CA . ILE A 1 110 ? 15.764 14.349 -37.924 1.00 90.38 110 ILE A CA 1
ATOM 881 C C . ILE A 1 110 ? 14.555 15.010 -38.595 1.00 90.38 110 ILE A C 1
ATOM 883 O O . ILE A 1 110 ? 13.444 14.864 -38.071 1.00 90.38 110 ILE A O 1
ATOM 887 N N . PRO A 1 111 ? 14.738 15.694 -39.741 1.00 90.12 111 PRO A N 1
ATOM 888 C CA . PRO A 1 111 ? 13.660 16.381 -40.450 1.00 90.12 111 PRO A CA 1
ATOM 889 C C . PRO A 1 111 ? 12.440 15.476 -40.675 1.00 90.12 111 PRO A C 1
ATOM 891 O O . PRO A 1 111 ? 12.595 14.297 -40.992 1.00 90.12 111 PRO A O 1
ATOM 894 N N . ASP A 1 112 ? 11.227 15.989 -40.446 1.00 86.69 112 ASP A N 1
ATOM 895 C CA . ASP A 1 112 ? 9.979 15.201 -40.512 1.00 86.69 112 ASP A CA 1
ATOM 896 C C . ASP A 1 112 ? 9.550 14.853 -41.954 1.00 86.69 112 ASP A C 1
ATOM 898 O O . ASP A 1 112 ? 8.709 13.973 -42.140 1.00 86.69 112 ASP A O 1
ATOM 902 N N . ASP A 1 113 ? 10.134 15.513 -42.957 1.00 89.56 113 ASP A N 1
ATOM 903 C CA . ASP A 1 113 ? 9.963 15.229 -44.388 1.00 89.56 113 ASP A CA 1
ATOM 904 C C . ASP A 1 113 ? 10.624 13.907 -44.815 1.00 89.56 113 ASP A C 1
ATOM 906 O O . ASP A 1 113 ? 10.197 13.288 -45.792 1.00 89.56 113 ASP A O 1
ATOM 910 N N . VAL A 1 114 ? 11.605 13.413 -44.050 1.00 90.44 114 VAL A N 1
ATOM 911 C CA . VAL A 1 114 ? 12.150 12.063 -44.226 1.00 90.44 114 VAL A CA 1
ATOM 912 C C . VAL A 1 114 ? 11.082 11.039 -43.835 1.00 90.44 114 VAL A C 1
ATOM 914 O O . VAL A 1 114 ? 10.736 10.880 -42.655 1.00 90.44 114 VAL A O 1
ATOM 917 N N . SER A 1 115 ? 10.565 10.323 -44.833 1.00 90.62 115 SER A N 1
ATOM 918 C CA . SER A 1 115 ? 9.543 9.297 -44.635 1.00 90.62 115 SER A CA 1
ATOM 919 C C . SER A 1 115 ? 10.052 8.139 -43.771 1.00 90.62 115 SER A C 1
ATOM 921 O O . SER A 1 115 ? 11.252 7.885 -43.660 1.00 90.62 115 SER A O 1
ATOM 923 N N . GLN A 1 116 ? 9.119 7.409 -43.159 1.00 89.62 116 GLN A N 1
ATOM 924 C CA . GLN A 1 116 ? 9.431 6.256 -42.312 1.00 89.62 116 GLN A CA 1
ATOM 925 C C . GLN A 1 116 ? 10.216 5.166 -43.070 1.00 89.62 116 GLN A C 1
ATOM 927 O O . GLN A 1 116 ? 11.090 4.536 -42.480 1.00 89.62 116 GLN A O 1
ATOM 932 N N . ASP A 1 117 ? 9.963 5.001 -44.371 1.00 92.38 117 ASP A N 1
ATOM 933 C CA . ASP A 1 117 ? 10.654 4.023 -45.222 1.00 92.38 117 ASP A CA 1
ATOM 934 C C . ASP A 1 117 ? 12.072 4.478 -45.607 1.00 92.38 117 ASP A C 1
ATOM 936 O O . ASP A 1 117 ? 12.974 3.656 -45.756 1.00 92.38 117 ASP A O 1
ATOM 940 N N . ALA A 1 118 ? 12.294 5.792 -45.733 1.00 93.19 118 ALA A N 1
ATOM 941 C CA . ALA A 1 118 ? 13.604 6.372 -46.041 1.00 93.19 118 ALA A CA 1
ATOM 942 C C . ALA A 1 118 ? 14.494 6.556 -44.795 1.00 93.19 118 ALA A C 1
ATOM 944 O O . ALA A 1 118 ? 15.707 6.753 -44.916 1.00 93.19 118 ALA A O 1
ATOM 945 N N . LEU A 1 119 ? 13.906 6.480 -43.597 1.00 92.56 119 LEU A N 1
ATOM 946 C CA . LEU A 1 119 ? 14.574 6.745 -42.326 1.00 92.56 119 LEU A CA 1
ATOM 947 C C . LEU A 1 119 ? 15.824 5.871 -42.091 1.00 92.56 119 LEU A C 1
ATOM 949 O O . LEU A 1 119 ? 16.857 6.446 -41.743 1.00 92.56 119 LEU A O 1
ATOM 953 N N . PRO A 1 120 ? 15.816 4.540 -42.333 1.00 93.62 120 PRO A N 1
ATOM 954 C CA . PRO A 1 120 ? 17.009 3.714 -42.140 1.00 93.62 120 PRO A CA 1
ATOM 955 C C . PRO A 1 120 ? 18.194 4.146 -42.998 1.00 93.62 120 PRO A C 1
ATOM 957 O O . PRO A 1 120 ? 19.308 4.265 -42.492 1.00 93.62 120 PRO A O 1
ATOM 960 N N . ALA A 1 121 ? 17.955 4.432 -44.280 1.00 93.50 121 ALA A N 1
ATOM 961 C CA . ALA A 1 121 ? 19.004 4.875 -45.193 1.00 93.50 121 ALA A CA 1
ATOM 962 C C . ALA A 1 121 ? 19.580 6.233 -44.765 1.00 93.50 121 ALA A C 1
ATOM 964 O O . ALA A 1 121 ? 20.799 6.415 -44.748 1.00 93.50 121 ALA A O 1
ATOM 965 N N . TYR A 1 122 ? 18.706 7.160 -44.361 1.00 94.38 122 TYR A N 1
ATOM 966 C CA . TYR A 1 122 ? 19.104 8.479 -43.880 1.00 94.38 122 TYR A CA 1
ATOM 967 C C . TYR A 1 122 ? 19.971 8.387 -42.617 1.00 94.38 122 TYR A C 1
ATOM 969 O O . TYR A 1 122 ? 21.087 8.904 -42.603 1.00 94.38 122 TYR A O 1
ATOM 977 N N . ILE A 1 123 ? 19.527 7.665 -41.583 1.00 93.88 123 ILE A N 1
ATOM 978 C CA . ILE A 1 123 ? 20.298 7.508 -40.340 1.00 93.88 123 ILE A CA 1
ATOM 979 C C . ILE A 1 123 ? 21.627 6.791 -40.585 1.00 93.88 123 ILE A C 1
ATOM 981 O O . ILE A 1 123 ? 22.656 7.234 -40.078 1.00 93.88 123 ILE A O 1
ATOM 985 N N . LEU A 1 124 ? 21.645 5.736 -41.407 1.00 93.00 124 LEU A N 1
ATOM 986 C CA . LEU A 1 124 ? 22.886 5.040 -41.752 1.00 93.00 124 LEU A CA 1
ATOM 987 C C . LEU A 1 124 ? 23.885 5.963 -42.459 1.00 93.00 124 LEU A C 1
ATOM 989 O O . LEU A 1 124 ? 25.074 5.884 -42.164 1.00 93.00 124 LEU A O 1
ATOM 993 N N . SER A 1 125 ? 23.431 6.864 -43.338 1.00 93.69 125 SER A N 1
ATOM 994 C CA . SER A 1 125 ? 24.322 7.849 -43.968 1.00 93.69 125 SER A CA 1
ATOM 995 C C . SER A 1 125 ? 24.967 8.795 -42.948 1.00 93.69 125 SER A C 1
ATOM 997 O O . SER A 1 125 ? 26.171 9.045 -43.025 1.00 93.69 125 SER A O 1
ATOM 999 N N . ILE A 1 126 ? 24.210 9.235 -41.934 1.00 93.19 126 ILE A N 1
ATOM 1000 C CA . ILE A 1 126 ? 24.735 10.054 -40.833 1.00 93.19 126 ILE A CA 1
ATOM 1001 C C . ILE A 1 126 ? 25.755 9.245 -40.030 1.00 93.19 126 ILE A C 1
ATOM 1003 O O . ILE A 1 126 ? 26.876 9.703 -39.823 1.00 93.19 126 ILE A O 1
ATOM 1007 N N . CYS A 1 127 ? 25.414 8.023 -39.621 1.00 92.69 127 CYS A N 1
ATOM 1008 C CA . CYS A 1 127 ? 26.308 7.163 -38.849 1.00 92.69 127 CYS A CA 1
ATOM 1009 C C . CYS A 1 127 ? 27.627 6.871 -39.583 1.00 92.69 127 CYS A C 1
ATOM 1011 O O . CYS A 1 127 ? 28.692 7.015 -38.985 1.00 92.69 127 CYS A O 1
ATOM 1013 N N . LYS A 1 128 ? 27.571 6.545 -40.881 1.00 92.56 128 LYS A N 1
ATOM 1014 C CA . LYS A 1 128 ? 28.763 6.316 -41.716 1.00 92.56 128 LYS A CA 1
ATOM 1015 C C . LYS A 1 128 ? 29.616 7.573 -41.881 1.00 92.56 128 LYS A C 1
ATOM 1017 O O . LYS A 1 128 ? 30.833 7.469 -41.960 1.00 92.56 128 LYS A O 1
ATOM 1022 N N . SER A 1 129 ? 28.998 8.755 -41.905 1.00 93.75 129 SER A N 1
ATOM 1023 C CA . SER A 1 129 ? 29.740 10.022 -41.932 1.00 93.75 129 SER A CA 1
ATOM 1024 C C . SER A 1 129 ? 30.468 10.312 -40.614 1.00 93.75 129 SER A C 1
ATOM 1026 O O . SER A 1 129 ? 31.541 10.909 -40.629 1.00 93.75 129 SER A O 1
ATOM 1028 N N . LEU A 1 130 ? 29.908 9.869 -39.481 1.00 93.00 130 LEU A N 1
ATOM 1029 C CA . LEU A 1 130 ? 30.482 10.080 -38.149 1.00 93.00 130 LEU A CA 1
ATOM 1030 C C . LEU A 1 130 ? 31.564 9.052 -37.800 1.00 93.00 130 LEU A C 1
ATOM 1032 O O . LEU A 1 130 ? 32.518 9.390 -37.105 1.00 93.00 130 LEU A O 1
ATOM 1036 N N . VAL A 1 131 ? 31.412 7.805 -38.254 1.00 93.12 131 VAL A N 1
ATOM 1037 C CA . VAL A 1 131 ? 32.351 6.706 -37.985 1.00 93.12 131 VAL A CA 1
ATOM 1038 C C . VAL A 1 131 ? 32.675 5.976 -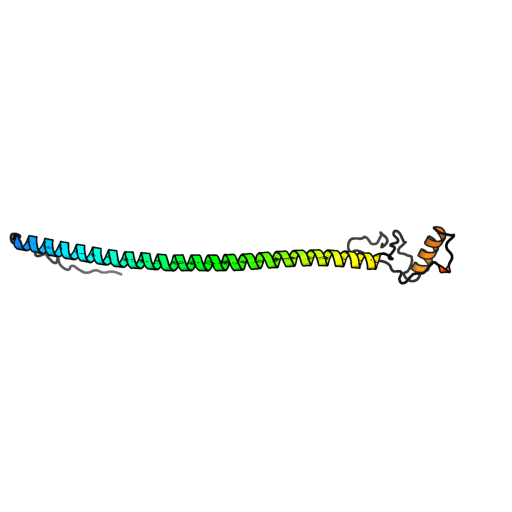39.298 1.00 93.12 131 VAL A C 1
ATOM 1040 O O . VAL A 1 131 ? 32.135 4.896 -39.552 1.00 93.12 131 VAL A O 1
ATOM 1043 N N . PRO A 1 132 ? 33.534 6.558 -40.154 1.00 91.81 132 PRO A N 1
ATOM 1044 C CA . PRO A 1 132 ? 33.812 6.020 -41.488 1.00 91.81 132 PRO A CA 1
ATOM 1045 C C . PRO A 1 132 ? 34.632 4.723 -41.468 1.00 91.81 132 PRO A C 1
ATOM 1047 O O . PRO A 1 132 ? 34.554 3.939 -42.409 1.00 91.81 132 PRO A O 1
ATOM 1050 N N . ASP A 1 133 ? 35.383 4.472 -40.394 1.00 94.44 133 ASP A N 1
ATOM 1051 C CA . ASP A 1 133 ? 36.263 3.302 -40.273 1.00 94.44 133 ASP A CA 1
ATOM 1052 C C . ASP A 1 133 ? 35.505 2.001 -39.952 1.00 94.44 133 ASP A C 1
ATOM 1054 O O . ASP A 1 133 ? 36.091 0.914 -39.950 1.00 94.44 133 ASP A O 1
ATOM 1058 N N . LEU A 1 134 ? 34.203 2.088 -39.655 1.00 92.19 134 LEU A N 1
ATOM 1059 C CA . LEU A 1 134 ? 33.396 0.927 -39.303 1.00 92.19 134 LEU A CA 1
ATOM 1060 C C . LEU A 1 134 ? 32.864 0.234 -40.573 1.00 92.19 134 LEU A C 1
ATOM 1062 O O . LEU A 1 134 ? 32.199 0.883 -41.384 1.00 92.19 134 LEU A O 1
ATOM 1066 N N . PRO A 1 135 ? 33.098 -1.080 -40.754 1.00 91.75 135 PRO A N 1
ATOM 1067 C CA . PRO A 1 135 ? 32.696 -1.778 -41.970 1.00 91.75 135 PRO A CA 1
ATOM 1068 C C . PRO A 1 135 ? 31.174 -1.842 -42.119 1.00 91.75 135 PRO A C 1
ATOM 1070 O O . PRO A 1 135 ? 30.439 -1.940 -41.137 1.00 91.75 135 PRO A O 1
ATOM 1073 N N . ASP A 1 136 ? 30.700 -1.889 -43.366 1.00 86.56 136 ASP A N 1
ATOM 1074 C CA . ASP A 1 136 ? 29.267 -1.924 -43.686 1.00 86.56 136 ASP A CA 1
ATOM 1075 C C . ASP A 1 136 ? 28.514 -3.075 -43.003 1.00 86.56 136 ASP A C 1
ATOM 1077 O O . ASP A 1 136 ? 27.370 -2.908 -42.586 1.00 86.56 136 ASP A O 1
ATOM 1081 N N . SER A 1 137 ? 29.177 -4.216 -42.809 1.00 87.81 137 SER A N 1
ATOM 1082 C CA . SER A 1 137 ? 28.626 -5.390 -42.127 1.00 87.81 137 SER A CA 1
ATOM 1083 C C . SER A 1 137 ? 28.419 -5.210 -40.619 1.00 87.81 137 SER A C 1
ATOM 1085 O O . SER A 1 137 ? 27.729 -6.021 -40.008 1.00 87.81 137 SER A O 1
ATOM 1087 N N . ALA A 1 138 ? 29.034 -4.199 -40.000 1.00 88.19 138 ALA A N 1
ATOM 1088 C CA . ALA A 1 138 ? 28.877 -3.919 -38.573 1.00 88.19 138 ALA A CA 1
ATOM 1089 C C . ALA A 1 138 ? 27.617 -3.095 -38.267 1.00 88.19 138 ALA A C 1
ATOM 1091 O O . ALA A 1 138 ? 27.163 -3.064 -37.123 1.00 88.19 138 ALA A O 1
ATOM 1092 N N . TRP A 1 139 ? 27.031 -2.444 -39.275 1.00 88.19 139 TRP A N 1
ATOM 1093 C CA . TRP A 1 139 ? 25.801 -1.680 -39.115 1.00 88.19 139 TRP A CA 1
ATOM 1094 C C . TRP A 1 139 ? 24.589 -2.612 -39.174 1.00 88.19 139 TRP A C 1
ATOM 1096 O O . TRP A 1 139 ? 24.032 -2.874 -40.238 1.00 88.19 139 TRP A O 1
ATOM 1106 N N . ALA A 1 140 ? 24.168 -3.104 -38.012 1.00 88.75 140 ALA A N 1
ATOM 1107 C CA . ALA A 1 140 ? 22.943 -3.878 -37.853 1.00 88.75 140 ALA A CA 1
ATOM 1108 C C . ALA A 1 140 ? 21.938 -3.116 -36.981 1.00 88.75 140 ALA A C 1
ATOM 1110 O O . ALA A 1 140 ? 22.305 -2.498 -35.982 1.00 88.75 140 ALA A O 1
ATOM 1111 N N . TYR A 1 141 ? 20.661 -3.179 -37.347 1.00 92.25 141 TYR A N 1
ATOM 1112 C CA . TYR A 1 141 ? 19.557 -2.670 -36.539 1.00 92.25 141 TYR A CA 1
ATOM 1113 C C . TYR A 1 141 ? 18.383 -3.646 -36.612 1.00 92.25 141 TYR A C 1
ATOM 1115 O O . TYR A 1 141 ? 18.186 -4.305 -37.629 1.00 92.25 141 TYR A O 1
ATOM 1123 N N . ASP A 1 142 ? 17.607 -3.731 -35.534 1.00 92.31 142 ASP A N 1
ATOM 1124 C CA . ASP A 1 142 ? 16.384 -4.543 -35.495 1.00 92.31 142 ASP A CA 1
ATOM 1125 C C . ASP A 1 142 ? 15.173 -3.717 -35.958 1.00 92.31 142 ASP A C 1
ATOM 1127 O O . ASP A 1 142 ? 14.465 -4.061 -36.903 1.00 92.31 142 ASP A O 1
ATOM 1131 N N . ARG A 1 143 ? 14.972 -2.542 -35.347 1.00 92.31 143 ARG A N 1
ATOM 1132 C CA . ARG A 1 143 ? 13.853 -1.651 -35.666 1.00 92.31 143 ARG A CA 1
ATOM 1133 C C . ARG A 1 143 ? 14.272 -0.193 -35.637 1.00 92.31 143 ARG A C 1
ATOM 1135 O O . ARG A 1 14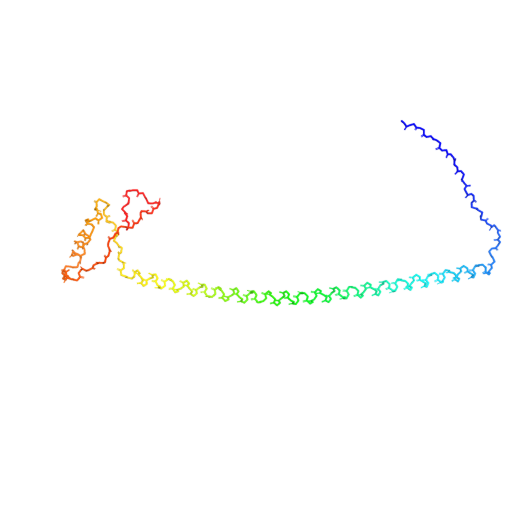3 ? 14.919 0.252 -34.696 1.00 92.31 143 ARG A O 1
ATOM 1142 N N . MET A 1 144 ? 13.804 0.573 -36.617 1.00 93.25 144 MET A N 1
ATOM 1143 C CA . MET A 1 144 ? 13.953 2.024 -36.650 1.00 93.25 144 MET A CA 1
ATOM 1144 C C . MET A 1 144 ? 12.598 2.665 -36.917 1.00 93.25 144 MET A C 1
ATOM 1146 O O . MET A 1 144 ? 11.929 2.332 -37.890 1.00 93.25 144 MET A O 1
ATOM 1150 N N . HIS A 1 145 ? 12.164 3.550 -36.029 1.00 91.81 145 HIS A N 1
ATOM 1151 C CA . HIS A 1 145 ? 10.871 4.214 -36.127 1.00 91.81 145 HIS A CA 1
ATOM 1152 C C . HIS A 1 145 ? 10.899 5.551 -35.406 1.00 91.81 145 HIS A C 1
ATOM 1154 O O . HIS A 1 145 ? 11.689 5.745 -34.484 1.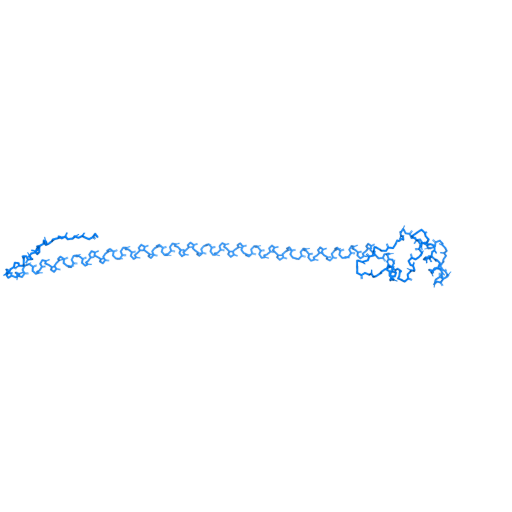00 91.81 145 HIS A O 1
ATOM 1160 N N . ARG A 1 146 ? 10.019 6.460 -35.825 1.00 89.88 146 ARG A N 1
ATOM 1161 C CA . ARG A 1 146 ? 9.790 7.721 -35.115 1.00 89.88 146 ARG A CA 1
ATOM 1162 C C . ARG A 1 146 ? 8.949 7.493 -33.867 1.00 89.88 146 ARG A C 1
ATOM 1164 O O . ARG A 1 146 ? 8.037 6.660 -33.881 1.00 89.88 146 ARG A O 1
ATOM 1171 N N . LEU A 1 147 ? 9.204 8.265 -32.812 1.00 88.62 147 LEU A N 1
ATOM 1172 C CA . LEU A 1 147 ? 8.338 8.236 -31.641 1.00 88.62 147 LEU A CA 1
ATOM 1173 C C . LEU A 1 147 ? 6.972 8.875 -31.957 1.00 88.62 147 LEU A C 1
ATOM 1175 O O . LEU A 1 147 ? 6.866 9.765 -32.813 1.00 88.62 147 LEU A O 1
ATOM 1179 N N . PRO A 1 148 ? 5.898 8.446 -31.269 1.00 84.94 148 PRO A N 1
ATOM 1180 C CA . PRO A 1 148 ? 4.611 9.128 -31.334 1.00 84.94 148 PRO A CA 1
ATOM 1181 C C . PRO A 1 148 ? 4.762 10.606 -30.957 1.00 84.94 148 PRO A C 1
ATOM 1183 O O . PRO A 1 148 ? 5.467 10.932 -30.001 1.00 84.94 148 PRO A O 1
ATOM 1186 N N . ARG A 1 149 ? 4.080 11.507 -31.680 1.00 81.69 149 ARG A N 1
ATOM 1187 C CA . ARG A 1 149 ? 4.141 12.945 -31.385 1.00 81.69 149 ARG A CA 1
ATOM 1188 C C . ARG A 1 149 ? 3.539 13.196 -29.993 1.00 81.69 149 ARG A C 1
ATOM 1190 O O . ARG A 1 149 ? 2.373 12.854 -29.778 1.00 81.69 149 ARG A O 1
ATOM 1197 N N . PRO A 1 150 ? 4.285 13.798 -29.048 1.00 80.88 150 PRO A N 1
ATOM 1198 C CA . PRO A 1 150 ? 3.717 14.198 -27.770 1.00 80.88 150 PRO A CA 1
ATOM 1199 C C . PRO A 1 150 ? 2.605 15.220 -28.005 1.00 80.88 150 PRO A C 1
ATOM 1201 O O . PRO A 1 150 ? 2.794 16.163 -28.769 1.00 80.88 150 PRO A O 1
ATOM 1204 N N . ALA A 1 151 ? 1.481 15.097 -27.297 1.00 78.56 151 ALA A N 1
ATOM 1205 C CA . ALA A 1 151 ? 0.322 15.985 -27.469 1.00 78.56 151 ALA A CA 1
ATOM 1206 C C . ALA A 1 151 ? 0.623 17.484 -27.244 1.00 78.56 151 ALA A C 1
ATOM 1208 O O . ALA A 1 151 ? -0.174 18.339 -27.609 1.00 78.56 151 ALA A O 1
ATOM 1209 N N . ARG A 1 152 ? 1.762 17.803 -26.617 1.00 78.62 152 ARG A N 1
ATOM 1210 C CA . ARG A 1 152 ? 2.189 19.167 -26.279 1.00 78.62 152 ARG A CA 1
ATOM 1211 C C . ARG A 1 152 ? 3.173 19.777 -27.284 1.00 78.62 152 ARG A C 1
ATOM 1213 O O . ARG A 1 152 ? 3.537 20.934 -27.116 1.00 78.62 152 ARG A O 1
ATOM 1220 N N . LEU A 1 153 ? 3.645 19.012 -28.271 1.00 76.44 153 LEU A N 1
ATOM 1221 C CA . LEU A 1 153 ? 4.651 19.476 -29.228 1.00 76.44 153 LEU A CA 1
ATOM 1222 C C . LEU A 1 153 ? 3.967 20.057 -30.476 1.00 76.44 153 LEU A C 1
ATOM 1224 O O . LEU A 1 153 ? 3.108 19.396 -31.061 1.00 76.44 153 LEU A O 1
ATOM 1228 N N . SER A 1 154 ? 4.348 21.270 -30.893 1.00 76.06 154 SER A N 1
ATOM 1229 C CA . SER A 1 154 ? 3.827 21.884 -32.125 1.00 76.06 154 SER A CA 1
ATOM 1230 C C . SER A 1 154 ? 4.247 21.085 -33.363 1.00 76.06 154 SER A C 1
ATOM 1232 O O . SER A 1 154 ? 5.241 20.359 -33.332 1.00 76.06 154 SER A O 1
ATOM 1234 N N . ASN A 1 155 ? 3.501 21.217 -34.464 1.00 72.38 155 ASN A N 1
ATOM 1235 C CA . ASN A 1 155 ? 3.787 20.511 -35.723 1.00 72.38 155 ASN A CA 1
ATOM 1236 C C . ASN A 1 155 ? 5.091 20.955 -36.402 1.00 72.38 155 ASN A C 1
ATOM 1238 O O . ASN A 1 155 ? 5.588 20.249 -37.271 1.00 72.38 155 ASN A O 1
ATOM 1242 N N . GLU A 1 156 ? 5.639 22.099 -36.000 1.00 73.69 156 GLU A N 1
ATOM 1243 C CA . GLU A 1 156 ? 6.856 22.681 -36.572 1.00 73.69 156 GLU A CA 1
ATOM 1244 C C . GLU A 1 156 ? 8.135 22.069 -35.987 1.00 73.69 156 GLU A C 1
ATOM 1246 O O . GLU A 1 156 ? 9.188 22.123 -36.616 1.00 73.69 156 GLU A O 1
ATOM 1251 N N . VAL A 1 157 ? 8.057 21.463 -34.796 1.00 76.50 157 VAL A N 1
ATOM 1252 C CA . VAL A 1 157 ? 9.203 20.794 -34.171 1.00 76.50 157 VAL A CA 1
ATOM 1253 C C . VAL A 1 157 ? 9.238 19.328 -34.623 1.00 76.50 157 VAL A C 1
ATOM 1255 O O . VAL A 1 157 ? 8.224 18.628 -34.466 1.00 76.50 157 VAL A O 1
ATOM 1258 N N . PRO A 1 158 ? 10.377 18.844 -35.163 1.00 75.69 158 PRO A N 1
ATOM 1259 C CA . PRO A 1 158 ? 10.538 17.446 -35.535 1.00 75.69 158 PRO A CA 1
ATOM 1260 C C . PRO A 1 158 ? 10.327 16.507 -34.349 1.00 75.69 158 PRO A C 1
ATOM 1262 O O . PRO A 1 158 ? 10.646 16.840 -33.206 1.00 75.69 158 PRO A O 1
ATOM 1265 N N . ARG A 1 159 ? 9.798 15.315 -34.625 1.00 76.56 159 ARG A N 1
ATOM 1266 C CA . ARG A 1 159 ? 9.676 14.259 -33.611 1.00 76.56 159 ARG A CA 1
ATOM 1267 C C . ARG A 1 159 ? 11.058 13.727 -33.217 1.00 76.56 159 ARG A C 1
ATOM 1269 O O . ARG A 1 159 ? 11.908 13.532 -34.085 1.00 76.56 159 ARG A O 1
ATOM 1276 N N . ASP A 1 160 ? 11.222 13.484 -31.917 1.00 64.56 160 ASP A N 1
ATOM 1277 C CA . ASP A 1 160 ? 12.344 12.736 -31.327 1.00 64.56 160 ASP A CA 1
ATOM 1278 C C . ASP A 1 160 ? 12.344 11.247 -31.734 1.00 64.56 160 ASP A C 1
ATOM 1280 O O . ASP A 1 160 ? 11.263 10.697 -32.072 1.00 64.56 160 ASP A O 1
#

pLDDT: mean 87.54, std 16.0, range [39.38, 98.56]

Sequence (160 aa):
MSDGLSDQESASSKYSDAPITERSLHKMLQELRATITADFQRIDEDLRKEITNIGDRTSHLENKSEELCAAHNEVVDKLKKLSEEKDMLKMKLADLEDRSRRQNVRFRGIPDDVSQDALPAYILSICKSLVPDLPDSAWAYDRMHRLPRPARLSNEVPRD

Radius of gyration: 50.2 Å; chains: 1; bounding box: 104×36×120 Å

Secondary structure (DSSP, 8-state):
---------------------HHHHHHHHHHHHHHHHHHHHHHHHHHHHHHHHHHHHHHHHHHHHHHHHHHHHHHHHHHHHHHHHHHHHHHHHHHHHHHHHTT-----S--TTS-TTTHHHHHHHHHHHH-TTS-GGG---S---PPPPPTTS-TTSPP-

Foldseek 3Di:
DDDDDDDDDDPDPPPPPDPCDPVNVVVVVVVVVVVVVVVVVVVVVVVVVVVVVVVVVVVVVVVVVVVVVVVVVVVVVVVVVVVVVVVVVVVVVVVVVCVVCVPPDDDAPDDPVQDQVNVVVVVVVVVCVVPVVDDPVVDDDDDDGFDDDDPPDDPVGDTD

InterPro domains:
  IPR004244 Transposase, L1 [PTHR11505] (23-159)